Protein AF-A0AAW1KG79-F1 (afdb_monomer_lite)

pLDDT: mean 70.2, std 21.55, range [39.0, 97.25]

Organism: Popillia japonica (NCBI:txid7064)

Foldseek 3Di:
DDDCVQDDPVRLVQLLVLCVVVVNLLQNSLVVSCVVPVPDPDRDDSVSSVVSVVCCVVPNPPDPPPDDDDDDDDDDDDDPPVVVSVVCVVPVVDRPVNVVVCVPPDDDPDDD

Structure (mmCIF, N/CA/C/O backbone):
data_AF-A0AAW1KG79-F1
#
_entry.id   AF-A0AAW1KG79-F1
#
loop_
_atom_site.group_PDB
_atom_site.id
_atom_site.type_symbol
_atom_site.label_atom_id
_atom_site.label_alt_id
_atom_site.label_comp_id
_atom_site.label_asym_id
_atom_site.label_entity_id
_atom_site.label_seq_id
_atom_site.pdbx_PDB_ins_code
_atom_site.Cartn_x
_atom_site.Cartn_y
_atom_site.Cartn_z
_atom_site.occupancy
_atom_site.B_iso_or_equiv
_atom_site.auth_seq_id
_atom_site.auth_comp_id
_atom_site.auth_asym_id
_atom_site.auth_atom_id
_atom_site.pdbx_PDB_model_num
ATOM 1 N N . MET A 1 1 ? 6.416 8.972 8.638 1.00 42.81 1 MET A N 1
ATOM 2 C CA . MET A 1 1 ? 5.085 8.942 7.985 1.00 42.81 1 MET A CA 1
ATOM 3 C C . MET A 1 1 ? 5.297 9.262 6.512 1.00 42.81 1 MET A C 1
ATOM 5 O O . MET A 1 1 ? 5.840 10.323 6.234 1.00 42.81 1 MET A O 1
ATOM 9 N N . ALA A 1 2 ? 4.981 8.345 5.592 1.00 52.34 2 ALA A N 1
ATOM 10 C CA . ALA A 1 2 ? 5.173 8.579 4.158 1.00 52.34 2 ALA A CA 1
ATOM 11 C C . ALA A 1 2 ? 4.104 9.551 3.638 1.00 52.34 2 ALA A C 1
ATOM 13 O O . ALA A 1 2 ? 2.917 9.392 3.924 1.00 52.34 2 ALA A O 1
ATOM 14 N N . ARG A 1 3 ? 4.522 10.583 2.902 1.00 65.19 3 ARG A N 1
ATOM 15 C CA . ARG A 1 3 ? 3.626 11.624 2.390 1.00 65.19 3 ARG A CA 1
ATOM 16 C C . ARG A 1 3 ? 3.071 11.184 1.039 1.00 65.19 3 ARG A C 1
ATOM 18 O O . ARG A 1 3 ? 3.830 11.093 0.087 1.00 65.19 3 ARG A O 1
ATOM 25 N N . LEU A 1 4 ? 1.760 10.961 0.927 1.00 73.69 4 LEU A N 1
ATOM 26 C CA . LEU A 1 4 ? 1.146 10.478 -0.322 1.00 73.69 4 LEU A CA 1
ATOM 27 C C . LEU A 1 4 ? 1.380 11.371 -1.544 1.00 73.69 4 LEU A C 1
ATOM 29 O O . LEU A 1 4 ? 1.353 10.877 -2.661 1.00 73.69 4 LEU A O 1
ATOM 33 N N . SER A 1 5 ? 1.690 12.653 -1.332 1.00 75.50 5 SER A N 1
ATOM 34 C CA . SER A 1 5 ? 2.041 13.597 -2.397 1.00 75.50 5 SER A CA 1
ATOM 35 C C . SER A 1 5 ? 3.283 13.207 -3.207 1.00 75.50 5 SER A C 1
ATOM 37 O O . SER A 1 5 ? 3.512 13.805 -4.248 1.00 75.50 5 SER A O 1
ATOM 39 N N . MET A 1 6 ? 4.109 12.268 -2.725 1.00 82.00 6 MET A N 1
ATOM 40 C CA . MET A 1 6 ? 5.282 11.772 -3.460 1.00 82.00 6 MET A CA 1
ATOM 41 C C . MET A 1 6 ? 4.942 10.678 -4.482 1.00 82.00 6 MET A C 1
ATOM 43 O O . MET A 1 6 ? 5.783 10.329 -5.304 1.00 82.00 6 MET A O 1
ATOM 47 N N . PHE A 1 7 ? 3.735 10.110 -4.418 1.00 85.19 7 PHE A N 1
ATOM 48 C CA . PHE A 1 7 ? 3.295 9.040 -5.305 1.00 85.19 7 PHE A CA 1
ATOM 49 C C . PHE A 1 7 ? 2.312 9.595 -6.338 1.00 85.19 7 PHE A C 1
ATOM 51 O O . PHE A 1 7 ? 1.393 10.338 -6.001 1.00 85.19 7 PHE A O 1
ATOM 58 N N . GLY A 1 8 ? 2.485 9.213 -7.605 1.00 84.81 8 GLY A N 1
ATOM 59 C CA . GLY A 1 8 ? 1.509 9.523 -8.650 1.00 84.81 8 GLY A CA 1
ATOM 60 C C . GLY A 1 8 ? 0.201 8.743 -8.470 1.00 84.81 8 GLY A C 1
ATOM 61 O O . GLY A 1 8 ? 0.174 7.699 -7.819 1.00 84.81 8 GLY A O 1
ATOM 62 N N . ASN A 1 9 ? -0.881 9.203 -9.103 1.00 84.69 9 ASN A N 1
ATOM 63 C CA . ASN A 1 9 ? -2.206 8.580 -8.971 1.00 84.69 9 ASN A CA 1
ATOM 64 C C . ASN A 1 9 ? -2.221 7.099 -9.380 1.00 84.69 9 ASN A C 1
ATOM 66 O O . ASN A 1 9 ? -2.768 6.283 -8.646 1.00 84.69 9 ASN A O 1
ATOM 70 N N . ASN A 1 10 ? -1.567 6.737 -10.490 1.00 88.44 10 ASN A N 1
ATOM 71 C CA . ASN A 1 10 ? -1.462 5.335 -10.924 1.00 88.44 10 ASN A CA 1
ATOM 72 C C . ASN A 1 10 ? -0.708 4.492 -9.887 1.00 88.44 10 ASN A C 1
ATOM 74 O O . ASN A 1 10 ? -1.104 3.378 -9.576 1.00 88.44 10 ASN A O 1
ATOM 78 N N . HIS A 1 11 ? 0.335 5.068 -9.282 1.00 92.75 11 HIS A N 1
ATOM 79 C CA . HIS A 1 11 ? 1.108 4.419 -8.228 1.00 92.75 11 HIS A CA 1
ATOM 80 C C . HIS A 1 11 ? 0.224 4.129 -6.998 1.00 92.75 11 HIS A C 1
ATOM 82 O O . HIS A 1 11 ? 0.244 3.029 -6.455 1.00 92.75 11 HIS A O 1
ATOM 88 N N . ILE A 1 12 ? -0.600 5.097 -6.587 1.00 90.88 12 ILE A N 1
ATOM 89 C CA . ILE A 1 12 ? -1.544 4.959 -5.467 1.00 90.88 12 ILE A CA 1
ATOM 90 C C . ILE A 1 12 ? -2.647 3.938 -5.783 1.00 90.88 12 ILE A C 1
ATOM 92 O O . ILE A 1 12 ? -2.997 3.132 -4.919 1.00 90.88 12 ILE A O 1
ATOM 96 N N . ALA A 1 13 ? -3.185 3.962 -7.005 1.00 92.00 13 ALA A N 1
ATOM 97 C CA . ALA A 1 13 ? -4.219 3.033 -7.449 1.00 92.00 13 ALA A CA 1
ATOM 98 C C . ALA A 1 13 ? -3.716 1.584 -7.427 1.00 92.00 13 ALA A C 1
ATOM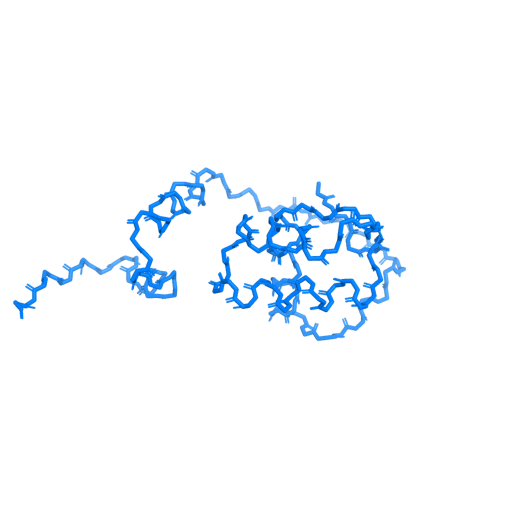 100 O O . ALA A 1 13 ? -4.362 0.726 -6.826 1.00 92.00 13 ALA A O 1
ATOM 101 N N . ASP A 1 14 ? -2.527 1.335 -7.980 1.00 95.56 14 ASP A N 1
ATOM 102 C CA . ASP A 1 14 ? -1.925 0.002 -8.004 1.00 95.56 14 ASP A CA 1
ATOM 103 C C . ASP A 1 14 ? -1.619 -0.493 -6.580 1.00 95.56 14 ASP A C 1
ATOM 105 O O . ASP A 1 14 ? -1.910 -1.640 -6.245 1.00 95.56 14 ASP A O 1
ATOM 109 N N . MET A 1 15 ? -1.121 0.370 -5.685 1.00 95.12 15 MET A N 1
ATOM 110 C CA . MET A 1 15 ? -0.947 -0.004 -4.274 1.00 95.12 15 MET A CA 1
ATOM 111 C C . MET A 1 15 ? -2.269 -0.383 -3.605 1.00 95.12 15 MET A C 1
ATOM 113 O O . MET A 1 15 ? -2.326 -1.374 -2.879 1.00 95.12 15 MET A O 1
ATOM 117 N N . HIS A 1 16 ? -3.337 0.387 -3.828 1.00 94.69 16 HIS A N 1
ATOM 118 C CA . HIS A 1 16 ? -4.645 0.075 -3.254 1.00 94.69 16 HIS A CA 1
ATOM 119 C C . HIS A 1 16 ? -5.208 -1.238 -3.809 1.00 94.69 16 HIS A C 1
ATOM 12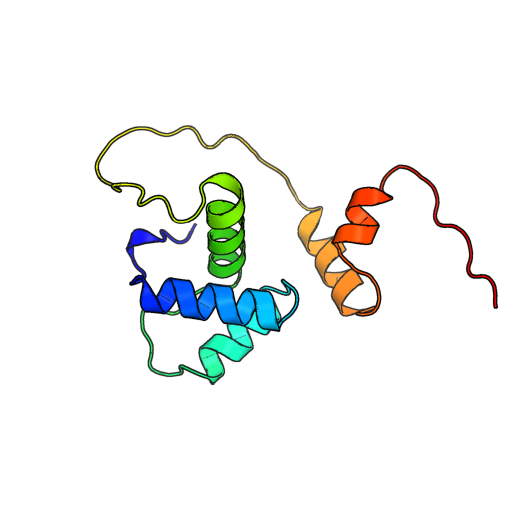1 O O . HIS A 1 16 ? -5.781 -2.027 -3.057 1.00 94.69 16 HIS A O 1
ATOM 127 N N . TYR A 1 17 ? -4.998 -1.497 -5.100 1.00 96.12 17 TYR A N 1
ATOM 128 C CA . TYR A 1 17 ? -5.357 -2.759 -5.732 1.00 96.12 17 TYR A CA 1
ATOM 129 C C . TYR A 1 17 ? -4.633 -3.942 -5.076 1.00 96.12 17 TYR A C 1
ATOM 131 O O . TYR A 1 17 ? -5.294 -4.866 -4.607 1.00 96.12 17 TYR A O 1
ATOM 139 N N . TYR A 1 18 ? -3.303 -3.884 -4.940 1.00 96.44 18 TYR A N 1
ATOM 140 C CA . TYR A 1 18 ? -2.526 -4.933 -4.265 1.00 96.44 18 TYR A CA 1
ATOM 141 C C . TYR A 1 18 ? -2.922 -5.090 -2.793 1.00 96.44 18 TYR A C 1
ATOM 143 O O . TYR A 1 18 ? -2.983 -6.205 -2.278 1.00 96.44 18 TYR A O 1
ATOM 151 N N . TYR A 1 19 ? -3.245 -3.991 -2.107 1.00 95.69 19 TYR A N 1
ATOM 152 C CA . TYR A 1 19 ? -3.758 -4.058 -0.741 1.00 95.69 19 TYR A CA 1
ATOM 153 C C . TYR A 1 19 ? -5.062 -4.858 -0.658 1.00 95.69 19 TYR A C 1
ATOM 155 O O . TYR A 1 19 ? -5.190 -5.740 0.189 1.00 95.69 19 TYR A O 1
ATOM 163 N N . GLY A 1 20 ? -6.014 -4.569 -1.550 1.00 93.00 20 GLY A N 1
ATOM 164 C CA . GLY A 1 20 ? -7.294 -5.272 -1.625 1.00 93.00 20 GLY A CA 1
ATOM 165 C C . GLY A 1 20 ? -7.147 -6.734 -2.047 1.00 93.00 20 GLY A C 1
ATOM 166 O O . GLY A 1 20 ? -7.749 -7.605 -1.423 1.00 93.00 20 GLY A O 1
ATOM 167 N N . MET A 1 21 ? -6.303 -7.007 -3.047 1.00 95.44 21 MET A N 1
ATOM 168 C CA . MET A 1 21 ? -5.999 -8.356 -3.541 1.00 95.44 21 MET A CA 1
ATOM 169 C C . MET A 1 21 ? -5.473 -9.268 -2.433 1.00 95.44 21 MET A C 1
ATOM 171 O O . MET A 1 21 ? -5.863 -10.426 -2.349 1.00 95.44 21 MET A O 1
ATOM 175 N N . HIS A 1 22 ? -4.629 -8.737 -1.550 1.00 93.88 22 HIS A N 1
ATOM 176 C CA . HIS A 1 22 ? -4.098 -9.473 -0.404 1.00 93.88 22 HIS A CA 1
ATOM 177 C C . HIS A 1 22 ? -4.942 -9.291 0.864 1.00 93.88 22 HIS A C 1
ATOM 179 O O . HIS A 1 22 ? -4.412 -9.324 1.974 1.00 93.88 22 HIS A O 1
ATOM 185 N N . HIS A 1 23 ? -6.252 -9.075 0.712 1.00 92.88 23 HIS A N 1
ATOM 186 C CA . HIS A 1 23 ? -7.234 -9.016 1.800 1.00 92.88 23 HIS A CA 1
ATOM 187 C C . HIS A 1 23 ? -6.890 -8.017 2.923 1.00 92.88 23 HIS A C 1
ATOM 189 O O . HIS A 1 23 ? -7.263 -8.209 4.080 1.00 92.88 23 HIS A O 1
ATOM 195 N N . GLY A 1 24 ? -6.175 -6.938 2.594 1.00 88.56 24 GLY A N 1
ATOM 196 C CA . GLY A 1 24 ? -5.740 -5.922 3.551 1.00 88.56 24 GLY A CA 1
ATOM 197 C C . GLY A 1 24 ? -4.467 -6.270 4.332 1.00 88.56 24 GLY A C 1
ATOM 198 O O . GLY A 1 24 ? -4.115 -5.561 5.273 1.00 88.56 24 GLY A O 1
ATOM 199 N N . VAL A 1 25 ? -3.734 -7.326 3.968 1.00 93.56 25 VAL A N 1
ATOM 200 C CA . VAL A 1 25 ? -2.463 -7.669 4.625 1.00 93.56 25 VAL A CA 1
ATOM 201 C C . VAL A 1 25 ? -1.325 -6.825 4.042 1.00 93.56 25 VAL A C 1
ATOM 203 O O . VAL A 1 25 ? -0.667 -7.194 3.068 1.00 93.56 25 VAL A O 1
ATOM 206 N N . ALA A 1 26 ? -1.059 -5.677 4.672 1.00 90.69 26 ALA A N 1
ATOM 207 C CA . ALA A 1 26 ? -0.151 -4.642 4.162 1.00 90.69 26 ALA A CA 1
ATOM 208 C C . ALA A 1 26 ? 1.270 -5.133 3.839 1.00 90.69 26 ALA A C 1
ATOM 210 O O . ALA A 1 26 ? 1.854 -4.728 2.836 1.00 90.69 26 ALA A O 1
ATOM 211 N N . ARG A 1 27 ? 1.852 -5.989 4.691 1.00 93.00 27 ARG A N 1
ATOM 212 C CA . ARG A 1 27 ? 3.225 -6.492 4.504 1.00 93.00 27 ARG A CA 1
ATOM 213 C C . ARG A 1 27 ? 3.330 -7.413 3.286 1.00 93.00 27 ARG A C 1
ATOM 215 O O . ARG A 1 27 ? 4.281 -7.288 2.519 1.00 93.00 27 ARG A O 1
ATOM 222 N N . VAL A 1 28 ? 2.345 -8.292 3.097 1.00 94.25 28 VAL A N 1
ATOM 223 C CA . VAL A 1 28 ? 2.280 -9.197 1.939 1.00 94.25 28 VAL A CA 1
ATOM 224 C C . VAL A 1 28 ? 2.035 -8.388 0.669 1.00 94.25 28 VAL A C 1
ATOM 226 O O . VAL A 1 28 ? 2.802 -8.519 -0.279 1.00 94.25 28 VAL A O 1
ATOM 229 N N . ALA A 1 29 ? 1.065 -7.469 0.700 1.00 94.75 29 ALA A N 1
ATOM 230 C CA . ALA A 1 29 ? 0.786 -6.565 -0.412 1.00 94.75 29 ALA A CA 1
ATOM 231 C C . ALA A 1 29 ? 2.016 -5.747 -0.821 1.00 94.75 29 ALA A C 1
ATOM 233 O O . ALA A 1 29 ? 2.316 -5.643 -2.002 1.00 94.75 29 ALA A O 1
ATOM 234 N N . CYS A 1 30 ? 2.767 -5.214 0.146 1.00 95.75 30 CYS A N 1
ATOM 235 C CA . CYS A 1 30 ? 3.978 -4.444 -0.122 1.00 95.75 30 CYS A CA 1
ATOM 236 C C . CYS A 1 30 ? 5.069 -5.292 -0.786 1.00 95.75 30 CYS A C 1
ATOM 238 O O . CYS A 1 30 ? 5.693 -4.836 -1.741 1.00 95.75 30 CYS A O 1
ATOM 240 N N . ARG A 1 31 ? 5.298 -6.523 -0.308 1.00 96.38 31 ARG A N 1
ATOM 241 C CA . ARG A 1 31 ? 6.275 -7.440 -0.915 1.00 96.38 31 ARG A CA 1
ATOM 242 C C . ARG A 1 31 ? 5.871 -7.820 -2.338 1.00 96.38 31 ARG A C 1
ATOM 244 O O . ARG A 1 31 ? 6.693 -7.712 -3.240 1.00 96.38 31 ARG A O 1
ATOM 251 N N . ALA A 1 32 ? 4.609 -8.202 -2.534 1.00 96.31 32 ALA A N 1
ATOM 252 C CA . ALA A 1 32 ? 4.072 -8.551 -3.846 1.00 96.31 32 ALA A CA 1
ATOM 253 C C . ALA A 1 32 ? 4.133 -7.364 -4.818 1.00 96.31 32 ALA A C 1
ATOM 255 O O . ALA A 1 32 ? 4.552 -7.521 -5.959 1.00 96.31 32 ALA A O 1
ATOM 256 N N . TYR A 1 33 ? 3.806 -6.161 -4.344 1.00 97.25 33 TYR A N 1
ATOM 257 C CA . TYR A 1 33 ? 3.876 -4.935 -5.128 1.00 97.25 33 TYR A CA 1
ATOM 258 C C . TYR A 1 33 ? 5.309 -4.602 -5.572 1.00 97.25 33 TYR A C 1
ATOM 260 O O . TYR A 1 33 ? 5.535 -4.307 -6.741 1.00 97.25 33 TYR A O 1
ATOM 268 N N . ILE A 1 34 ? 6.288 -4.674 -4.662 1.00 96.56 34 ILE A N 1
ATOM 269 C CA . ILE A 1 34 ? 7.701 -4.424 -4.994 1.00 96.56 34 ILE A CA 1
ATOM 270 C C . ILE A 1 34 ? 8.215 -5.473 -5.988 1.00 96.56 34 ILE A C 1
ATOM 272 O O . ILE A 1 34 ? 8.913 -5.119 -6.933 1.00 96.56 34 ILE A O 1
ATOM 276 N N . ALA A 1 35 ? 7.837 -6.742 -5.814 1.00 96.31 35 ALA A N 1
ATOM 277 C CA . ALA A 1 35 ? 8.207 -7.811 -6.738 1.00 96.31 35 ALA A CA 1
ATOM 278 C C . ALA A 1 35 ? 7.587 -7.622 -8.134 1.00 96.31 35 ALA A C 1
ATOM 280 O O . ALA A 1 35 ? 8.253 -7.866 -9.136 1.00 96.31 35 ALA A O 1
ATOM 281 N N . ALA A 1 36 ? 6.337 -7.157 -8.206 1.00 96.12 36 ALA A N 1
ATOM 282 C CA . ALA A 1 36 ? 5.647 -6.891 -9.466 1.00 96.12 36 ALA A CA 1
ATOM 283 C C . ALA A 1 36 ? 6.160 -5.633 -10.188 1.00 96.12 36 ALA A C 1
ATOM 285 O O . ALA A 1 36 ? 6.100 -5.556 -11.414 1.00 96.12 36 ALA A O 1
ATOM 286 N N . PHE A 1 37 ? 6.674 -4.649 -9.444 1.00 95.38 37 PHE A N 1
ATOM 287 C CA . PHE A 1 37 ? 7.148 -3.370 -9.976 1.00 95.38 37 PHE A CA 1
ATOM 288 C C . PHE A 1 37 ? 8.564 -3.021 -9.474 1.00 95.38 37 PHE A C 1
ATOM 290 O O . PHE A 1 37 ? 8.743 -2.000 -8.802 1.00 95.38 37 PHE A O 1
ATOM 297 N N . PRO A 1 38 ? 9.595 -3.813 -9.825 1.00 91.62 38 PRO A N 1
ATOM 298 C CA . PRO A 1 38 ? 10.924 -3.725 -9.207 1.00 91.62 38 PRO A CA 1
ATOM 299 C C . PRO A 1 38 ? 11.640 -2.387 -9.444 1.00 91.62 38 PRO A C 1
ATOM 301 O O . PRO A 1 38 ? 12.404 -1.935 -8.597 1.00 91.62 38 PRO A O 1
ATOM 304 N N . ASN A 1 39 ? 11.360 -1.715 -10.564 1.00 93.06 39 ASN A N 1
ATOM 305 C CA . ASN A 1 39 ? 12.022 -0.462 -10.949 1.00 93.06 39 ASN A CA 1
ATOM 306 C C . ASN A 1 39 ? 11.187 0.790 -10.639 1.00 93.06 39 ASN A C 1
ATOM 308 O O . ASN A 1 39 ? 11.549 1.897 -11.044 1.00 93.06 39 ASN A O 1
ATOM 312 N N . ARG A 1 40 ? 10.035 0.646 -9.972 1.00 92.12 40 ARG A N 1
ATOM 313 C CA . ARG A 1 40 ? 9.110 1.765 -9.784 1.00 92.12 40 ARG A CA 1
ATOM 314 C C . ARG A 1 40 ? 9.477 2.577 -8.551 1.00 92.12 40 ARG A C 1
ATOM 316 O O . ARG A 1 40 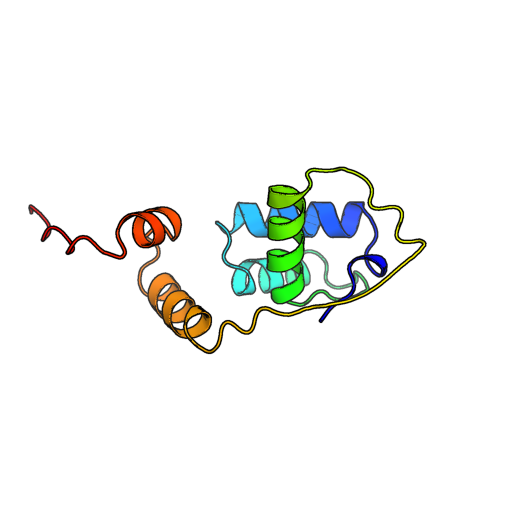? 9.527 2.061 -7.439 1.00 92.12 40 ARG A O 1
ATOM 323 N N . GLN A 1 41 ? 9.670 3.873 -8.763 1.00 91.00 41 GLN A N 1
ATOM 324 C CA . GLN A 1 41 ? 10.002 4.824 -7.709 1.00 91.00 41 GLN A CA 1
ATOM 325 C C . GLN A 1 41 ? 8.866 5.832 -7.475 1.00 91.00 41 GLN A C 1
ATOM 327 O O . GLN A 1 41 ? 8.106 6.132 -8.403 1.00 91.00 41 GLN A O 1
ATOM 332 N N . PRO A 1 42 ? 8.729 6.368 -6.248 1.00 91.69 42 PRO A N 1
ATOM 333 C CA . PRO A 1 42 ? 9.445 5.970 -5.027 1.00 91.69 42 PRO A CA 1
ATOM 334 C C . PRO A 1 42 ? 8.962 4.616 -4.465 1.00 91.69 42 PRO A C 1
ATOM 336 O O . PRO A 1 42 ? 7.798 4.266 -4.638 1.00 91.69 42 PRO A O 1
ATOM 339 N N . VAL A 1 43 ? 9.827 3.857 -3.780 1.00 92.31 43 VAL A N 1
ATOM 340 C CA . VAL A 1 43 ? 9.446 2.563 -3.171 1.00 92.31 43 VAL A CA 1
ATOM 341 C C . VAL A 1 43 ? 8.487 2.776 -1.987 1.00 92.31 43 VAL A C 1
ATOM 343 O O . VAL A 1 43 ? 8.816 3.515 -1.053 1.00 92.31 43 VAL A O 1
ATOM 346 N N . PRO A 1 44 ? 7.300 2.141 -1.972 1.00 92.19 44 PRO A N 1
ATOM 347 C CA . PRO A 1 44 ? 6.377 2.269 -0.855 1.00 92.19 44 PRO A CA 1
ATOM 348 C C . PRO A 1 44 ? 6.789 1.435 0.358 1.00 92.19 44 PRO A C 1
ATOM 350 O O . PRO A 1 44 ? 7.488 0.432 0.264 1.00 92.19 44 PRO A O 1
ATOM 353 N N . THR A 1 45 ? 6.260 1.823 1.517 1.00 92.69 45 THR A N 1
ATOM 354 C CA . THR A 1 45 ? 6.315 1.016 2.743 1.00 92.69 45 THR A CA 1
ATOM 355 C C . THR A 1 45 ? 4.944 0.401 3.001 1.00 92.69 45 THR A C 1
ATOM 357 O O . THR A 1 45 ? 3.939 0.952 2.554 1.00 92.69 45 THR A O 1
ATOM 360 N N . TYR A 1 46 ? 4.851 -0.672 3.793 1.00 91.69 46 TYR A N 1
ATOM 361 C CA . TYR A 1 46 ? 3.553 -1.277 4.141 1.00 91.69 46 TYR A CA 1
ATOM 362 C C . TYR A 1 46 ? 2.569 -0.263 4.765 1.00 91.69 46 TYR A C 1
ATOM 364 O O . TYR A 1 46 ? 1.367 -0.321 4.516 1.00 91.69 46 TYR A O 1
ATOM 372 N N . ARG A 1 47 ? 3.075 0.731 5.513 1.00 91.06 47 ARG A N 1
ATOM 373 C CA . ARG A 1 47 ? 2.258 1.810 6.096 1.00 91.06 47 ARG A CA 1
ATOM 374 C C . ARG A 1 47 ? 1.593 2.682 5.030 1.00 91.06 47 ARG A C 1
ATOM 376 O O . ARG A 1 47 ? 0.509 3.212 5.272 1.00 91.06 47 ARG A O 1
ATOM 383 N N . THR A 1 48 ? 2.211 2.820 3.855 1.00 90.88 48 THR A N 1
ATOM 384 C CA . THR A 1 48 ? 1.644 3.559 2.720 1.00 90.88 48 THR A CA 1
ATOM 385 C C . THR A 1 48 ? 0.329 2.918 2.267 1.00 90.88 48 THR A C 1
ATOM 387 O O . THR A 1 48 ? -0.654 3.630 2.099 1.00 90.88 48 THR A O 1
ATOM 390 N N . PHE A 1 49 ? 0.263 1.586 2.183 1.00 93.38 49 PHE A N 1
ATOM 391 C CA . PHE A 1 49 ? -0.943 0.847 1.781 1.00 93.38 49 PHE A CA 1
ATOM 392 C C . PHE A 1 49 ? -2.102 1.065 2.767 1.00 93.38 49 PHE A C 1
ATOM 394 O O . PHE A 1 49 ? -3.209 1.415 2.359 1.00 93.38 49 PHE A O 1
ATOM 401 N N . ILE A 1 50 ? -1.820 0.959 4.072 1.00 91.44 50 ILE A N 1
ATOM 402 C CA . ILE A 1 50 ? -2.798 1.223 5.143 1.00 91.44 50 ILE A CA 1
ATOM 403 C C . ILE A 1 50 ? -3.317 2.661 5.047 1.00 91.44 50 ILE A C 1
ATOM 405 O O . ILE A 1 50 ? -4.520 2.908 5.116 1.00 91.44 50 ILE A O 1
ATOM 409 N N . THR A 1 51 ? -2.404 3.614 4.846 1.00 89.06 51 THR A N 1
ATOM 410 C CA . THR A 1 51 ? -2.740 5.039 4.748 1.00 89.06 51 THR A CA 1
ATOM 411 C C . THR A 1 51 ? -3.649 5.315 3.553 1.00 89.06 51 THR A C 1
ATOM 413 O O . THR A 1 51 ? -4.641 6.025 3.702 1.00 89.06 51 THR A O 1
ATOM 416 N N . ILE A 1 52 ? -3.351 4.734 2.386 1.00 89.75 52 ILE A N 1
ATOM 417 C CA . ILE A 1 52 ? -4.173 4.875 1.176 1.00 89.75 52 ILE A CA 1
ATOM 418 C C . ILE A 1 52 ? -5.584 4.351 1.428 1.00 89.75 52 ILE A C 1
ATOM 420 O O . ILE A 1 52 ? -6.556 5.066 1.195 1.00 89.75 52 ILE A O 1
ATOM 424 N N . HIS A 1 53 ? -5.699 3.128 1.947 1.00 92.25 53 HIS A N 1
ATOM 425 C CA . HIS A 1 53 ? -6.995 2.512 2.212 1.00 92.25 53 HIS A CA 1
ATOM 426 C C . HIS A 1 53 ? -7.827 3.313 3.220 1.00 92.25 53 HIS A C 1
ATOM 428 O O . HIS A 1 53 ? -9.019 3.548 3.007 1.00 92.25 53 HIS A O 1
ATOM 434 N N . ARG A 1 54 ? -7.189 3.782 4.300 1.00 88.00 54 ARG A N 1
ATOM 435 C CA . ARG A 1 54 ? -7.833 4.626 5.308 1.00 88.00 54 ARG A CA 1
ATOM 436 C C . ARG A 1 54 ? -8.347 5.925 4.695 1.00 88.00 54 ARG A C 1
ATOM 438 O O . ARG A 1 54 ? -9.499 6.281 4.910 1.00 88.00 54 ARG A O 1
ATOM 445 N N . LEU A 1 55 ? -7.523 6.611 3.907 1.00 84.31 55 LEU A N 1
ATOM 446 C CA . LEU A 1 55 ? -7.913 7.879 3.299 1.00 84.31 55 LEU A CA 1
ATOM 447 C C . LEU A 1 55 ? -9.023 7.712 2.262 1.00 84.31 55 LEU A C 1
ATOM 449 O O . LEU A 1 55 ? -9.930 8.539 2.241 1.00 84.31 55 LEU A O 1
ATOM 453 N N . PHE A 1 56 ? -9.006 6.644 1.459 1.00 83.94 56 PHE A N 1
ATOM 454 C CA . PHE A 1 56 ? -10.127 6.345 0.565 1.00 83.94 56 PHE A CA 1
ATOM 455 C C . PHE A 1 56 ? -11.411 6.030 1.328 1.00 83.94 56 PHE A C 1
ATOM 457 O O . PHE A 1 56 ? -12.476 6.476 0.915 1.00 83.94 56 PHE A O 1
ATOM 464 N N . SER A 1 57 ? -11.318 5.316 2.449 1.00 83.12 57 SER A N 1
ATOM 465 C CA . SER A 1 57 ? -12.487 4.997 3.274 1.00 83.12 57 SER A CA 1
ATOM 466 C C . SER A 1 57 ? -13.078 6.232 3.961 1.00 83.12 57 SER A C 1
ATOM 468 O O . SER A 1 57 ? -14.292 6.350 4.065 1.00 83.12 57 SER A O 1
ATOM 470 N N . GLU A 1 58 ? -12.233 7.152 4.432 1.00 79.38 58 GLU A N 1
ATOM 471 C CA . GLU A 1 58 ? -12.666 8.356 5.152 1.00 79.38 58 GLU A CA 1
ATOM 472 C C . GLU A 1 58 ? -13.112 9.494 4.219 1.00 79.38 58 GLU A C 1
ATOM 474 O O . GLU A 1 58 ? -14.036 10.232 4.549 1.00 79.38 58 GLU A O 1
ATOM 479 N N . TRP A 1 59 ? -12.456 9.665 3.066 1.00 75.31 59 TRP A N 1
ATOM 480 C CA . TRP A 1 59 ? -12.601 10.866 2.229 1.00 75.31 59 TRP A CA 1
ATOM 481 C C . TRP A 1 59 ? -13.011 10.565 0.779 1.00 75.31 59 TRP A C 1
ATOM 483 O O . TRP A 1 59 ? -13.274 11.493 0.009 1.00 75.31 59 TRP A O 1
ATOM 493 N N . GLY A 1 60 ? -13.083 9.290 0.386 1.00 70.25 60 GLY A N 1
ATOM 494 C CA . GLY A 1 60 ? -13.311 8.878 -0.999 1.00 70.25 60 GLY A CA 1
ATOM 495 C C . GLY A 1 60 ? -12.180 9.308 -1.942 1.00 70.25 60 GLY A C 1
ATOM 496 O O . GLY A 1 60 ? -11.083 9.669 -1.520 1.00 70.25 60 GLY A O 1
ATOM 497 N N . LEU A 1 61 ? -12.456 9.314 -3.250 1.00 61.19 61 LEU A N 1
ATOM 498 C CA . LEU A 1 61 ? -11.531 9.796 -4.291 1.00 61.19 61 LEU A CA 1
ATOM 499 C C . LEU A 1 61 ? -11.396 11.334 -4.326 1.00 61.19 61 LEU A C 1
ATOM 501 O O . LEU A 1 61 ? -10.797 11.871 -5.261 1.00 61.19 61 LEU A O 1
ATOM 505 N N . ARG A 1 62 ? -11.969 12.074 -3.359 1.00 52.12 62 ARG A N 1
ATOM 506 C CA . ARG A 1 62 ? -11.940 13.543 -3.373 1.00 52.12 62 ARG A CA 1
ATOM 507 C C . ARG A 1 62 ? -10.492 14.019 -3.330 1.00 52.12 62 ARG A C 1
ATOM 509 O O . ARG A 1 62 ? -9.794 13.842 -2.333 1.00 52.12 62 ARG A O 1
ATOM 516 N N . ARG A 1 63 ? -10.057 14.646 -4.431 1.00 49.50 63 ARG A N 1
ATOM 517 C CA . ARG A 1 63 ? -8.763 15.320 -4.554 1.00 49.50 63 ARG A CA 1
ATOM 518 C C . ARG A 1 63 ? -8.599 16.262 -3.366 1.00 49.50 63 ARG A C 1
ATOM 520 O O . ARG A 1 63 ? -9.206 17.329 -3.327 1.00 49.50 63 ARG A O 1
ATOM 527 N N . ARG A 1 64 ? -7.765 15.889 -2.396 1.00 47.75 64 ARG A N 1
ATOM 528 C CA . ARG A 1 64 ? -7.232 16.874 -1.464 1.00 47.75 64 ARG A CA 1
ATOM 529 C C . ARG A 1 64 ? -6.290 17.729 -2.308 1.00 47.75 64 ARG A C 1
ATOM 531 O O . ARG A 1 64 ? -5.229 17.254 -2.707 1.00 47.75 64 ARG A O 1
ATOM 538 N N . ASN A 1 65 ? -6.700 18.953 -2.637 1.00 45.47 65 ASN A N 1
ATOM 539 C CA . ASN A 1 65 ? -5.758 19.987 -3.044 1.00 45.47 65 ASN A CA 1
ATOM 540 C C . ASN A 1 65 ? -4.753 20.098 -1.891 1.00 45.47 65 ASN A C 1
ATOM 542 O O . ASN A 1 65 ? -5.055 20.659 -0.845 1.00 45.47 65 ASN A O 1
ATOM 546 N N . LEU A 1 66 ? -3.583 19.474 -2.039 1.00 48.16 66 LEU A N 1
ATOM 547 C CA . LEU A 1 66 ? -2.501 19.432 -1.046 1.00 48.16 66 LEU A CA 1
ATOM 548 C C . LEU A 1 66 ? -1.767 20.785 -0.942 1.00 48.16 66 LEU A C 1
ATOM 550 O O . LEU A 1 66 ? -0.575 20.827 -0.644 1.00 48.16 66 LEU A O 1
ATOM 554 N N . GLY A 1 67 ? -2.479 21.882 -1.197 1.00 39.06 67 GLY A N 1
ATOM 555 C CA . GLY A 1 67 ? -2.034 23.249 -0.997 1.00 39.06 67 GLY A CA 1
ATOM 556 C C . GLY A 1 67 ? -2.799 23.861 0.169 1.00 39.06 67 GLY A C 1
ATOM 557 O O . GLY A 1 67 ? -3.941 24.269 0.002 1.00 39.06 67 GLY A O 1
ATOM 558 N N . GLY A 1 68 ? -2.151 23.932 1.333 1.00 45.78 68 GLY A N 1
ATOM 559 C CA . GLY A 1 68 ? -2.557 24.820 2.422 1.00 45.78 68 GLY A CA 1
ATOM 560 C C . GLY A 1 68 ? -3.115 24.154 3.685 1.00 45.78 68 GLY A C 1
ATOM 561 O O . GLY A 1 68 ? -4.157 23.514 3.659 1.00 45.78 68 GLY A O 1
ATOM 562 N N . GLN A 1 69 ? -2.436 24.464 4.797 1.00 44.19 69 GLN A N 1
ATOM 563 C CA . GLN A 1 69 ? -2.944 24.593 6.175 1.00 44.19 69 GLN A CA 1
ATOM 564 C C . GLN A 1 69 ? -2.995 23.346 7.095 1.00 44.19 69 GLN A C 1
ATOM 566 O O . GLN A 1 69 ? -3.833 22.465 6.964 1.00 44.19 69 GLN A O 1
ATOM 571 N N . GLY A 1 70 ? -2.101 23.363 8.102 1.00 39.59 70 GLY A N 1
ATOM 572 C CA . GLY A 1 70 ? -2.452 23.203 9.528 1.00 39.59 70 GLY A CA 1
ATOM 573 C C . GLY A 1 70 ? -2.629 21.796 10.128 1.00 39.59 70 GLY A C 1
ATOM 574 O O . GLY A 1 70 ? -3.584 21.095 9.833 1.00 39.59 70 GLY A O 1
ATOM 575 N N . ARG A 1 71 ? -1.742 21.426 11.065 1.00 44.59 71 ARG A N 1
ATOM 576 C CA . ARG A 1 71 ? -1.734 20.220 11.938 1.00 44.59 71 ARG A CA 1
ATOM 577 C C . ARG A 1 71 ? -2.637 20.444 13.185 1.00 44.59 71 ARG A C 1
ATOM 579 O O . ARG A 1 71 ? -2.689 21.585 13.631 1.00 44.59 71 ARG A O 1
ATOM 586 N N . PRO A 1 72 ? -3.332 19.426 13.758 1.00 40.97 72 PRO A N 1
ATOM 587 C CA . PRO A 1 72 ? -2.766 18.559 14.813 1.00 40.97 72 PRO A CA 1
ATOM 588 C C . PRO A 1 72 ? -3.029 17.057 14.613 1.00 40.97 72 PRO A C 1
ATOM 590 O O . PRO A 1 72 ? -4.161 16.600 14.521 1.00 40.97 72 PRO A O 1
ATOM 593 N N . ALA A 1 73 ? -1.955 16.263 14.618 1.00 39.88 73 ALA A N 1
ATOM 594 C CA . ALA A 1 73 ? -2.030 14.813 14.756 1.00 39.88 73 ALA A CA 1
ATOM 595 C C . ALA A 1 73 ? -1.992 14.471 16.248 1.00 39.88 73 ALA A C 1
ATOM 597 O O . ALA A 1 73 ? -0.912 14.386 16.831 1.00 39.88 73 ALA A O 1
ATOM 598 N N . ALA A 1 74 ? -3.165 14.298 16.846 1.00 43.00 74 ALA A N 1
ATOM 599 C CA . ALA A 1 74 ? -3.328 13.543 18.075 1.00 43.00 74 ALA A CA 1
ATOM 600 C C . ALA A 1 74 ? -4.126 12.293 17.714 1.00 43.00 74 ALA A C 1
ATOM 602 O O . ALA A 1 74 ? -5.266 12.407 17.286 1.00 43.00 74 ALA A O 1
ATOM 603 N N . LEU A 1 75 ? -3.474 11.136 17.788 1.00 39.41 75 LEU A N 1
ATOM 604 C CA . LEU A 1 75 ? -4.050 9.828 18.103 1.00 39.41 75 LEU A CA 1
ATOM 605 C C . LEU A 1 75 ? -2.861 8.864 18.166 1.00 39.41 75 LEU A C 1
ATOM 607 O O . LEU A 1 75 ? -2.474 8.227 17.186 1.00 39.41 75 LEU A O 1
ATOM 611 N N . GLN A 1 76 ? -2.223 8.852 19.337 1.00 46.44 76 GLN A N 1
ATOM 612 C CA . GLN A 1 76 ? -1.476 7.691 19.795 1.00 46.44 76 GLN A CA 1
ATOM 613 C C . GLN A 1 76 ? -2.470 6.532 19.876 1.00 46.44 76 GLN A C 1
ATOM 615 O O . GLN A 1 76 ? -3.437 6.605 20.629 1.00 46.44 76 GLN A O 1
ATOM 620 N N . LEU A 1 77 ? -2.230 5.466 19.123 1.00 42.62 77 LEU A N 1
ATOM 621 C CA . LEU A 1 77 ? -2.724 4.153 19.505 1.00 42.62 77 LEU A CA 1
ATOM 622 C C . LEU A 1 77 ? -1.521 3.220 19.464 1.00 42.62 77 LEU A C 1
ATOM 624 O O . LEU A 1 77 ? -1.056 2.812 18.403 1.00 42.62 77 LEU A O 1
ATOM 628 N N . GLY A 1 78 ? -0.936 3.041 20.646 1.00 40.03 78 GLY A N 1
ATOM 629 C CA . GLY A 1 78 ? 0.211 2.182 20.869 1.00 40.03 78 GLY A CA 1
ATOM 630 C C . GLY A 1 78 ? -0.163 0.705 20.761 1.00 40.03 78 GLY A C 1
ATOM 631 O O . GLY A 1 78 ? -1.223 0.276 21.213 1.00 40.03 78 GLY A O 1
ATOM 632 N N . ASN A 1 79 ? 0.763 -0.045 20.172 1.00 42.62 79 ASN A N 1
ATOM 633 C CA . ASN A 1 79 ? 1.168 -1.411 20.519 1.00 42.62 79 ASN A CA 1
ATOM 634 C C . ASN A 1 79 ? 0.140 -2.558 20.466 1.00 42.62 79 ASN A C 1
ATOM 636 O O . ASN A 1 79 ? 0.521 -3.687 20.730 1.00 42.62 79 ASN A O 1
ATOM 640 N N . THR A 1 80 ? -1.111 -2.335 20.063 1.00 54.66 80 THR A N 1
ATOM 641 C CA . THR A 1 80 ? -2.114 -3.415 19.899 1.00 54.66 80 THR A CA 1
ATOM 642 C C . THR A 1 80 ? -2.218 -3.943 18.467 1.00 54.66 80 THR A C 1
ATOM 644 O O . THR A 1 80 ? -2.669 -5.061 18.242 1.00 54.66 80 THR A O 1
ATOM 647 N N . GLU A 1 81 ? -1.798 -3.160 17.473 1.00 50.50 81 GLU A N 1
ATOM 648 C CA . GLU A 1 81 ? -1.972 -3.517 16.060 1.00 50.50 81 GLU A CA 1
ATOM 649 C C . GLU A 1 81 ? -0.999 -4.618 15.604 1.00 50.50 81 GLU A C 1
ATOM 651 O O . GLU A 1 81 ? -1.396 -5.516 14.867 1.00 50.50 81 GLU A O 1
ATOM 656 N N . GLU A 1 82 ? 0.252 -4.597 16.072 1.00 49.62 82 GLU A N 1
ATOM 657 C CA . GLU A 1 82 ? 1.273 -5.583 15.678 1.00 49.62 82 GLU A CA 1
ATOM 658 C C . GLU A 1 82 ? 0.957 -6.990 16.208 1.00 49.62 82 GLU A C 1
ATOM 660 O O . GLU A 1 82 ? 1.079 -7.961 15.465 1.00 49.62 82 GLU A O 1
ATOM 665 N N . GLU A 1 83 ? 0.424 -7.092 17.426 1.00 55.25 83 GLU A N 1
ATOM 666 C CA . GLU A 1 83 ? 0.014 -8.362 18.038 1.00 55.25 83 GLU A CA 1
ATOM 667 C C . GLU A 1 83 ? -1.177 -9.000 17.297 1.00 55.25 83 GLU A C 1
ATOM 669 O O . GLU A 1 83 ? -1.199 -10.202 17.023 1.00 55.25 83 GLU A O 1
ATOM 674 N N . ILE A 1 84 ? -2.139 -8.173 16.870 1.00 56.25 84 ILE A N 1
ATOM 675 C CA . ILE A 1 84 ? -3.291 -8.609 16.069 1.00 56.25 84 ILE A CA 1
ATOM 676 C C . ILE A 1 84 ? -2.844 -9.076 14.676 1.00 56.25 84 ILE A C 1
ATOM 678 O O . ILE A 1 84 ? -3.373 -10.064 14.161 1.00 56.25 84 ILE A O 1
ATOM 682 N N . LEU A 1 85 ? -1.885 -8.381 14.058 1.00 59.12 85 LEU A N 1
ATOM 683 C CA . LEU A 1 85 ? -1.372 -8.719 12.729 1.00 59.12 85 LEU A CA 1
ATOM 684 C C . LEU A 1 85 ? -0.583 -10.038 12.727 1.00 59.12 85 LEU A C 1
ATOM 686 O O . LEU A 1 85 ? -0.740 -10.831 11.794 1.00 59.12 85 LEU A O 1
ATOM 690 N N . ASP A 1 86 ? 0.204 -10.305 13.770 1.00 58.66 86 ASP A N 1
ATOM 691 C CA . ASP A 1 86 ? 0.987 -11.542 13.892 1.00 58.66 86 ASP A CA 1
ATOM 692 C C . ASP A 1 86 ? 0.116 -12.773 14.206 1.00 58.66 86 ASP A C 1
ATOM 694 O O . ASP A 1 86 ? 0.484 -13.911 13.904 1.00 58.66 86 ASP A O 1
ATOM 698 N N . GLU A 1 87 ? -1.070 -12.585 14.783 1.00 54.22 87 GLU A N 1
ATOM 699 C CA . GLU A 1 87 ? -2.023 -13.672 15.025 1.00 54.22 87 GLU A CA 1
ATOM 700 C C . GLU A 1 87 ? -2.908 -13.978 13.805 1.00 54.22 87 GLU A C 1
ATOM 702 O O . GLU A 1 87 ? -3.153 -15.143 13.499 1.00 54.22 87 GLU A O 1
ATOM 707 N N . VAL A 1 88 ? -3.309 -12.961 13.031 1.00 55.47 88 VAL A N 1
ATOM 708 C CA . VAL A 1 88 ? -4.030 -13.156 11.755 1.00 55.47 88 VAL A CA 1
ATOM 709 C C . VAL A 1 88 ? -3.154 -13.849 10.713 1.00 55.47 88 VAL A C 1
ATOM 711 O O . VAL A 1 88 ? -3.646 -14.679 9.952 1.00 55.47 88 VAL A O 1
ATOM 714 N N . PHE A 1 89 ? -1.846 -13.579 10.710 1.00 51.88 89 PHE A N 1
ATOM 715 C CA . PHE A 1 89 ? -0.901 -14.311 9.865 1.00 51.88 89 PHE A CA 1
ATOM 716 C C . PHE A 1 89 ? -0.860 -15.814 10.196 1.00 51.88 89 PHE A C 1
ATOM 718 O O . PHE A 1 89 ? -0.692 -16.637 9.298 1.00 51.88 89 PHE A O 1
ATOM 725 N N . ARG A 1 90 ? -1.055 -16.182 11.470 1.00 52.88 90 ARG A N 1
ATOM 726 C CA . ARG A 1 90 ? -1.064 -17.578 11.933 1.00 52.88 90 ARG A CA 1
ATOM 727 C C . ARG A 1 90 ? -2.382 -18.308 11.662 1.00 52.88 90 ARG A C 1
ATOM 729 O O . ARG A 1 90 ? -2.376 -19.534 11.639 1.00 52.88 90 ARG A O 1
ATOM 736 N N . ASN A 1 91 ? -3.490 -17.598 11.428 1.00 48.00 91 ASN A N 1
ATOM 737 C CA . ASN A 1 91 ? -4.771 -18.218 11.082 1.00 48.00 91 ASN A CA 1
ATOM 738 C C . ASN A 1 91 ? -5.558 -17.383 10.044 1.00 48.00 91 ASN A C 1
ATOM 740 O O . ASN A 1 91 ? -6.410 -16.568 10.412 1.00 48.00 91 ASN A O 1
ATOM 744 N N . PRO A 1 92 ? -5.305 -17.593 8.733 1.00 53.00 92 PRO A N 1
ATOM 745 C CA . PRO A 1 92 ? -5.866 -16.781 7.643 1.00 53.00 92 PRO A CA 1
ATOM 746 C C . PRO A 1 92 ? -7.392 -16.857 7.498 1.00 53.00 92 PRO A C 1
ATOM 748 O O . PRO A 1 92 ? -7.988 -16.048 6.791 1.00 53.00 92 PRO A O 1
ATOM 751 N N . SER A 1 93 ? -8.033 -17.832 8.153 1.00 53.94 93 SER A N 1
ATOM 752 C CA . SER A 1 93 ? -9.488 -18.025 8.139 1.00 53.94 93 SER A CA 1
ATOM 753 C C . SER A 1 93 ? -10.247 -16.957 8.940 1.00 53.94 93 SER A C 1
ATOM 755 O O . SER A 1 93 ? -11.461 -16.804 8.787 1.00 53.94 93 SER A O 1
ATOM 757 N N . ILE A 1 94 ? -9.548 -16.174 9.771 1.00 54.94 94 ILE A N 1
ATOM 758 C CA . ILE A 1 94 ? -10.161 -15.159 10.627 1.00 54.94 94 ILE A CA 1
ATOM 759 C C . ILE A 1 94 ? -10.125 -13.797 9.932 1.00 54.94 94 ILE A C 1
ATOM 761 O O . ILE A 1 94 ? -9.106 -13.112 9.860 1.00 54.94 94 ILE A O 1
ATOM 765 N N . SER A 1 95 ? -11.293 -13.347 9.473 1.00 54.75 95 SER A N 1
ATOM 766 C CA . SER A 1 95 ? -11.470 -11.980 8.985 1.00 54.75 95 SER A CA 1
ATOM 767 C C . SER A 1 95 ? -11.241 -10.958 10.109 1.00 54.75 95 SER A C 1
ATOM 769 O O . SER A 1 95 ? -11.938 -10.964 11.127 1.00 54.75 95 SER A O 1
ATOM 771 N N . LEU A 1 96 ? -10.348 -9.986 9.889 1.00 55.12 96 LEU A N 1
ATOM 772 C CA . LEU A 1 96 ? -10.154 -8.819 10.771 1.00 55.12 96 LEU A CA 1
ATOM 773 C C . LEU A 1 96 ? -11.473 -8.077 11.070 1.00 55.12 96 LEU A C 1
ATOM 775 O O . LEU A 1 96 ? -11.668 -7.531 12.158 1.00 55.12 96 LEU A O 1
ATOM 779 N N . ARG A 1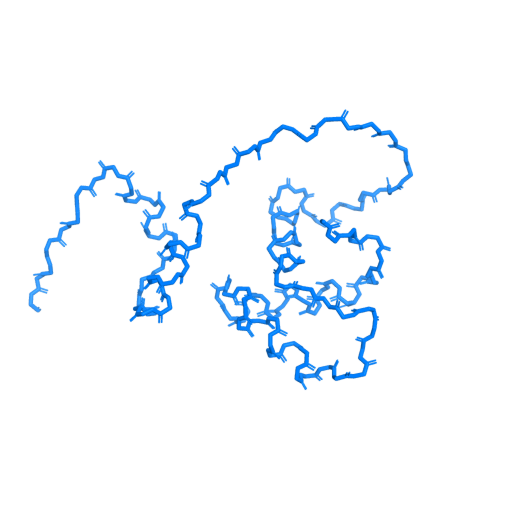 97 ? -12.419 -8.104 10.120 1.00 53.97 97 ARG A N 1
ATOM 780 C CA . ARG A 1 97 ? -13.755 -7.505 10.246 1.00 53.97 97 ARG A CA 1
ATOM 781 C C . ARG A 1 97 ? -14.656 -8.278 11.215 1.00 53.97 97 ARG A C 1
ATOM 783 O O . ARG A 1 97 ? -15.434 -7.655 11.932 1.00 53.97 97 ARG A O 1
ATOM 790 N N . TYR A 1 98 ? -14.529 -9.606 11.261 1.00 57.16 98 TYR A N 1
ATOM 791 C CA . TYR A 1 98 ? -15.204 -10.471 12.236 1.00 57.16 98 TYR A CA 1
ATOM 792 C C . TYR A 1 98 ? -14.668 -10.212 13.650 1.00 57.16 98 TYR A C 1
ATOM 794 O O . TYR A 1 98 ? -15.449 -10.005 14.576 1.00 57.16 98 TYR A O 1
ATOM 802 N N . ARG A 1 99 ? -13.342 -10.100 13.810 1.00 56.72 99 ARG A N 1
ATOM 803 C CA . ARG A 1 99 ? -12.714 -9.842 15.118 1.00 56.72 99 ARG A CA 1
ATOM 804 C C . ARG A 1 99 ? -13.092 -8.471 15.683 1.00 56.72 99 ARG A C 1
ATOM 806 O O . ARG A 1 99 ? -13.519 -8.380 16.828 1.00 56.72 99 ARG A O 1
ATOM 813 N N . ARG A 1 100 ? -13.041 -7.414 14.860 1.00 54.03 100 ARG A N 1
ATOM 814 C CA . ARG A 1 100 ? -13.440 -6.052 15.268 1.00 54.03 100 ARG A CA 1
ATOM 815 C C . ARG A 1 100 ? -14.913 -5.958 15.686 1.00 54.03 100 ARG A C 1
ATOM 817 O O . ARG A 1 100 ? -15.248 -5.113 16.505 1.00 54.03 100 ARG A O 1
ATOM 824 N N . ARG A 1 101 ? -15.786 -6.811 15.137 1.00 58.47 101 ARG A N 1
ATOM 825 C CA . ARG A 1 101 ? -17.214 -6.877 15.492 1.00 58.47 101 ARG A CA 1
ATOM 826 C C . ARG A 1 101 ? -17.477 -7.674 16.782 1.00 58.47 101 ARG A C 1
ATOM 828 O O . ARG A 1 101 ? -18.501 -7.444 17.413 1.00 58.47 101 ARG A O 1
ATOM 835 N N . ASN A 1 102 ? -16.561 -8.564 17.173 1.00 52.91 102 ASN A N 1
ATOM 836 C CA . ASN A 1 102 ? -16.710 -9.477 18.313 1.00 52.91 102 ASN A CA 1
ATOM 837 C C . ASN A 1 102 ? -15.806 -9.149 19.513 1.00 52.91 102 ASN A C 1
ATOM 839 O O . ASN A 1 102 ? -15.915 -9.801 20.548 1.00 52.91 102 ASN A O 1
ATOM 843 N N . LEU A 1 103 ? -14.945 -8.129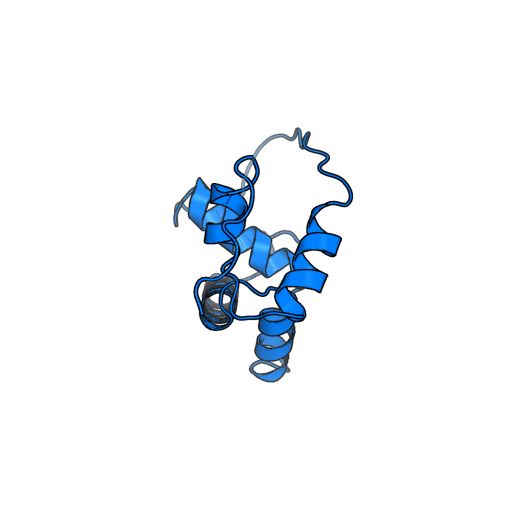 19.429 1.00 49.12 103 LEU A N 1
ATOM 844 C CA . LEU A 1 103 ? -14.255 -7.601 20.607 1.00 49.12 103 LEU A CA 1
ATOM 845 C C . LEU A 1 103 ? -15.306 -7.063 21.598 1.00 49.12 103 LEU A C 1
ATOM 847 O O . LEU A 1 103 ? -15.902 -6.013 21.371 1.00 49.12 103 LEU A O 1
ATOM 851 N N . GLY A 1 104 ? -15.562 -7.827 22.664 1.00 50.66 104 GLY A N 1
ATOM 852 C CA . GLY A 1 104 ? -16.577 -7.538 23.686 1.00 50.66 104 GLY A CA 1
ATOM 853 C C . GLY A 1 104 ? -17.671 -8.601 23.842 1.00 50.66 104 GLY A C 1
ATOM 854 O O . GLY A 1 104 ? -18.451 -8.522 24.786 1.00 50.66 104 GLY A O 1
ATOM 855 N N . ARG A 1 105 ? -17.738 -9.616 22.970 1.00 47.75 105 ARG A N 1
ATOM 856 C CA . ARG A 1 105 ? -18.611 -10.788 23.146 1.00 47.75 105 ARG A CA 1
ATOM 857 C C . ARG A 1 105 ? -17.759 -12.041 22.976 1.00 47.75 105 ARG A C 1
ATOM 859 O O . ARG A 1 105 ? -17.144 -12.215 21.931 1.00 47.75 105 ARG A O 1
ATOM 866 N N . GLY A 1 106 ? -17.663 -12.853 24.030 1.00 45.25 106 GLY A N 1
ATOM 867 C CA . GLY A 1 106 ? -16.841 -14.064 24.053 1.00 45.25 106 GLY A CA 1
ATOM 868 C C . GLY A 1 106 ? -17.043 -14.936 22.811 1.00 45.25 106 GLY A C 1
ATOM 869 O O . GLY A 1 106 ? -18.138 -15.002 22.253 1.00 45.25 106 GLY A O 1
ATOM 870 N N . PHE A 1 107 ? -15.960 -15.573 22.365 1.00 46.69 107 PHE A N 1
ATOM 871 C CA . PHE A 1 107 ? -15.972 -16.473 21.217 1.00 46.69 107 PHE A CA 1
ATOM 872 C C . PHE A 1 107 ? -16.935 -17.643 21.476 1.00 46.69 107 PHE A C 1
ATOM 874 O O . PHE A 1 107 ? -16.761 -18.334 22.482 1.00 46.69 107 PHE A O 1
ATOM 881 N N . PRO A 1 108 ? -17.920 -17.913 20.602 1.00 44.03 108 PRO A N 1
ATOM 882 C CA . PRO A 1 108 ? -18.624 -19.183 20.658 1.00 44.03 108 PRO A CA 1
ATOM 883 C C . PRO A 1 108 ? -17.631 -20.289 20.290 1.00 44.03 108 PRO A C 1
ATOM 885 O O . PRO A 1 108 ? -16.959 -20.212 19.258 1.00 44.03 108 PRO A O 1
ATOM 888 N N . GLN A 1 109 ? -17.508 -21.285 21.168 1.00 41.25 109 GLN A N 1
ATOM 889 C CA . GLN A 1 109 ? -16.748 -22.492 20.874 1.00 41.25 109 GLN A CA 1
ATOM 890 C C . GLN A 1 109 ? -17.356 -23.178 19.647 1.00 41.25 109 GLN A C 1
ATOM 892 O O . GLN A 1 109 ? -18.576 -23.244 19.490 1.00 41.25 109 GLN A O 1
ATOM 897 N N . SER A 1 110 ? -16.471 -23.625 18.763 1.00 39.00 110 SER A N 1
ATOM 898 C CA . SER A 1 110 ? -16.761 -24.389 17.554 1.00 39.00 110 SER A CA 1
ATOM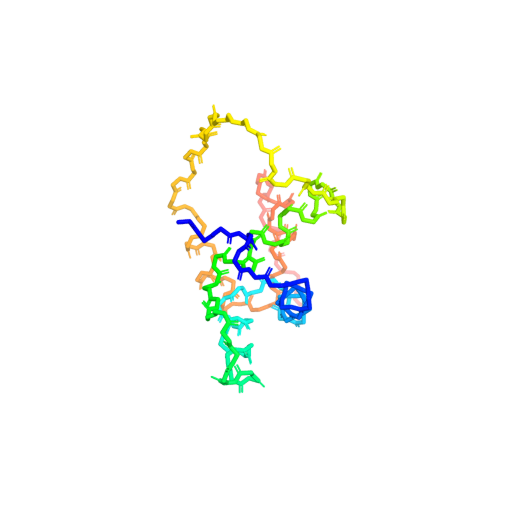 899 C C . SER A 1 110 ? -17.751 -25.524 17.821 1.00 39.00 110 SER A C 1
ATOM 901 O O . SER A 1 110 ? -17.509 -26.351 18.699 1.00 39.00 110 SER A O 1
ATOM 903 N N . ILE A 1 111 ? -18.822 -25.586 17.030 1.00 39.88 111 ILE A N 1
ATOM 904 C CA . ILE A 1 111 ? -19.599 -26.814 16.839 1.00 39.88 111 ILE A CA 1
ATOM 905 C C . ILE A 1 111 ? -18.881 -27.600 15.733 1.00 39.88 111 ILE A C 1
ATOM 907 O O . ILE A 1 111 ? -18.473 -26.990 14.745 1.00 39.88 111 ILE A O 1
ATOM 911 N N . HIS A 1 112 ? -18.674 -28.892 15.999 1.00 40.00 112 HIS A N 1
ATOM 912 C CA . HIS A 1 112 ? -17.870 -29.878 15.263 1.00 40.00 112 HIS A CA 1
ATOM 913 C C . HIS A 1 112 ? -17.881 -29.785 13.734 1.00 40.00 112 HIS A C 1
ATOM 915 O O . HIS A 1 112 ? -18.976 -29.615 13.153 1.00 40.00 112 HIS A O 1
#

Radius of gyration: 16.73 Å; chains: 1; bounding box: 32×55×35 Å

Sequence (112 aa):
MARLSMFGNNHIADMHYYYGMHHGVARVACRAYIAAFPNRQPVPTYRTFITIHRLFSEWGLRRRNLGGQGRPAALQLGNTEEEILDEVFRNPSISLRYRRRNLGRGFPQSIH

Secondary structure (DSSP, 8-state):
---GGGS-HHHHHHHHHHHHHTTT-HHHHHHHHHHHSTT-SSPP-HHHHHHHHHHHHHHTT------S----------SSHHHHHHHHHH-TTS-HHHHHHHTTSPPPP---